Protein AF-A0A5K1ES02-F1 (afdb_monomer_lite)

Sequence (66 aa):
SPDIQPLILHKKTARGMWIILEQMYGQKKRKVLVYQLMNDVYSLRQGALSVADFYAALKSKWEDFD

Foldseek 3Di:
DVVLVVVVVPDPDPVSSVVVCCVVVVVVVLVVQVVVLVVVLVPQDCVVPDPVVSVVVNVVSVVVVD

Secondary structure (DSSP, 8-state):
-TTTHHHHHH-SSHHHHHHHHIIIIIHHHHHHHHHHHHHHHHH---TTS-HHHHHHHHHHHHHTT-

Organism: NCBI:txid210225

pLDDT: mean 82.49, std 8.02, range [59.34, 94.56]

Structure (mmCIF, N/CA/C/O backbone):
data_AF-A0A5K1ES02-F1
#
_entry.id   AF-A0A5K1ES02-F1
#
loop_
_atom_site.group_PDB
_atom_site.id
_atom_site.type_symbol
_atom_site.label_atom_id
_atom_site.label_alt_id
_atom_site.label_comp_id
_atom_site.label_asym_id
_atom_site.label_entity_id
_atom_site.label_seq_id
_atom_site.pdbx_PDB_ins_code
_atom_site.Cartn_x
_atom_site.Cartn_y
_atom_site.Cartn_z
_atom_site.occupancy
_atom_site.B_iso_or_equiv
_atom_site.auth_seq_id
_atom_site.auth_comp_id
_atom_site.auth_asym_id
_atom_site.auth_atom_id
_atom_site.pdbx_PDB_model_num
ATOM 1 N N . SER A 1 1 ? -19.019 -12.800 11.271 1.00 60.59 1 SER A N 1
ATOM 2 C CA . SER A 1 1 ? -17.756 -13.080 11.976 1.00 60.59 1 SER A CA 1
ATOM 3 C C . SER A 1 1 ? -18.063 -13.446 13.419 1.00 60.59 1 SER A C 1
ATOM 5 O O . SER A 1 1 ? -18.641 -12.602 14.105 1.00 60.59 1 SER A O 1
ATOM 7 N N . PRO A 1 2 ? -17.764 -14.678 13.863 1.00 75.19 2 PRO A N 1
ATOM 8 C CA . PRO A 1 2 ? -18.032 -15.149 15.232 1.00 75.19 2 PRO A CA 1
ATOM 9 C C . PRO A 1 2 ? -17.380 -14.269 16.316 1.00 75.19 2 PRO A C 1
ATOM 11 O O . PRO A 1 2 ? -17.925 -14.061 17.391 1.00 75.19 2 PRO A O 1
ATOM 14 N N . ASP A 1 3 ? -16.240 -13.681 15.980 1.00 78.38 3 ASP A N 1
ATOM 15 C CA . ASP A 1 3 ? -15.397 -12.773 16.757 1.00 78.38 3 ASP A CA 1
ATOM 16 C C . ASP A 1 3 ? -15.961 -11.345 16.923 1.00 78.38 3 ASP A C 1
ATOM 18 O O . ASP A 1 3 ? -15.555 -10.630 17.835 1.00 78.38 3 ASP A O 1
ATOM 22 N N . ILE A 1 4 ? -16.932 -10.930 16.097 1.00 76.56 4 ILE A N 1
ATOM 23 C CA . ILE A 1 4 ? -17.534 -9.581 16.150 1.00 76.56 4 ILE A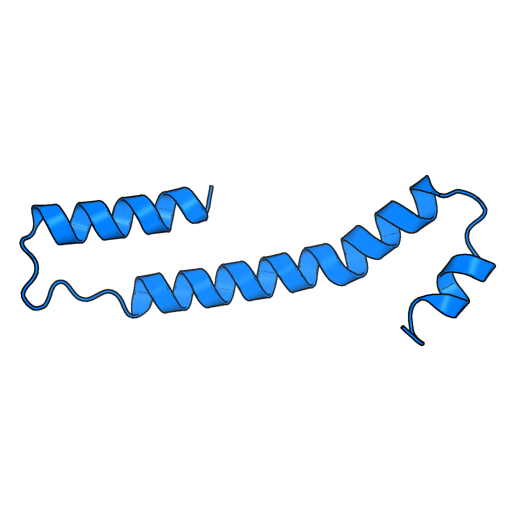 CA 1
ATOM 24 C C . ILE A 1 4 ? -18.829 -9.562 16.978 1.00 76.56 4 ILE A C 1
ATOM 26 O O . ILE A 1 4 ? -19.130 -8.564 17.634 1.00 76.56 4 ILE A O 1
ATOM 30 N N . GLN A 1 5 ? -19.589 -10.661 16.993 1.00 79.31 5 GLN A N 1
ATOM 31 C CA . GLN A 1 5 ? -20.868 -10.769 17.711 1.00 79.31 5 GLN A CA 1
ATOM 32 C C . GLN A 1 5 ? -20.803 -10.383 19.202 1.00 79.31 5 GLN A C 1
ATOM 34 O O . GLN A 1 5 ? -21.618 -9.558 19.624 1.00 79.31 5 GLN A O 1
ATOM 39 N N . PRO A 1 6 ? -19.843 -10.878 20.007 1.00 79.88 6 PRO A N 1
ATOM 40 C CA . PRO A 1 6 ? -19.766 -10.491 21.413 1.00 79.88 6 PRO A CA 1
ATOM 41 C C . PRO A 1 6 ? -19.382 -9.017 21.603 1.00 79.88 6 PRO A C 1
ATOM 43 O O . PRO A 1 6 ? -19.752 -8.418 22.606 1.00 79.88 6 PRO A O 1
ATOM 46 N N . LEU A 1 7 ? -18.686 -8.385 20.655 1.00 77.88 7 LEU A N 1
ATOM 47 C CA . LEU A 1 7 ? -18.276 -6.979 20.765 1.00 77.88 7 LEU A CA 1
ATOM 48 C C . LEU A 1 7 ? -19.455 -6.016 20.571 1.00 77.88 7 LEU A C 1
ATOM 50 O O . LEU A 1 7 ? -19.529 -4.994 21.255 1.00 77.88 7 LEU A O 1
ATOM 54 N N . ILE A 1 8 ? -20.401 -6.378 19.699 1.00 75.19 8 ILE A N 1
ATOM 55 C CA . ILE A 1 8 ? -21.636 -5.614 19.459 1.00 75.19 8 ILE A CA 1
ATOM 56 C C . ILE A 1 8 ? -22.516 -5.597 20.716 1.00 75.19 8 ILE A C 1
ATOM 58 O O . ILE A 1 8 ? -23.083 -4.562 21.050 1.00 75.19 8 ILE A O 1
ATOM 62 N N . LEU A 1 9 ? -22.578 -6.711 21.452 1.00 76.50 9 LEU A N 1
ATOM 63 C CA . LEU A 1 9 ? -23.382 -6.827 22.676 1.00 76.50 9 LEU A CA 1
ATOM 64 C C . LEU A 1 9 ? -22.850 -5.967 23.837 1.00 76.50 9 LEU A C 1
ATOM 66 O O . LEU A 1 9 ? -23.621 -5.551 24.697 1.00 76.50 9 LEU A O 1
ATOM 70 N N . HIS A 1 10 ? -21.546 -5.669 23.861 1.00 72.81 10 HIS A N 1
ATOM 71 C CA . HIS A 1 10 ? -20.903 -4.946 24.966 1.00 72.81 10 HIS A CA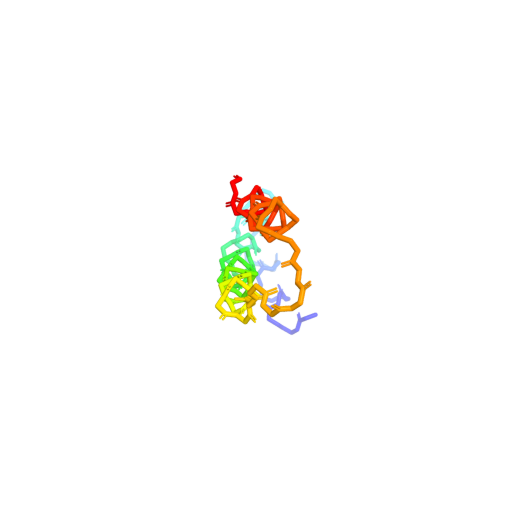 1
ATOM 72 C C . HIS A 1 10 ? -20.668 -3.449 24.697 1.00 72.81 10 HIS A C 1
ATOM 74 O O . HIS A 1 10 ? -20.304 -2.713 25.622 1.00 72.81 10 HIS A O 1
ATOM 80 N N . LYS A 1 11 ? -20.837 -2.957 23.460 1.00 78.06 11 LYS A N 1
ATOM 81 C CA . LYS A 1 11 ? -20.591 -1.545 23.121 1.00 78.06 11 LYS A CA 1
ATOM 82 C C . LYS A 1 11 ? -21.883 -0.759 22.943 1.00 78.06 11 LYS A C 1
ATOM 84 O O . LYS A 1 11 ? -22.691 -1.024 22.070 1.00 78.06 11 LYS A O 1
ATOM 89 N N . LYS A 1 12 ? -22.015 0.293 23.755 1.00 77.19 12 LYS A N 1
ATOM 90 C CA . LYS A 1 12 ? -23.185 1.184 23.790 1.00 77.19 12 LYS A CA 1
ATOM 91 C C . LYS A 1 12 ? -23.227 2.208 22.648 1.00 77.19 12 LYS A C 1
ATOM 93 O O . LYS A 1 12 ? -24.242 2.869 22.476 1.00 77.19 12 LYS A O 1
ATOM 98 N N . THR A 1 13 ? -22.133 2.386 21.898 1.00 85.88 13 THR A N 1
ATOM 99 C CA . THR A 1 13 ? -22.045 3.388 20.823 1.00 85.88 13 THR A CA 1
ATOM 100 C C . THR A 1 13 ? -21.358 2.837 19.577 1.00 85.88 13 THR A C 1
ATOM 102 O O . THR A 1 13 ? -20.354 2.125 19.661 1.00 85.88 13 THR A O 1
ATOM 105 N N . ALA A 1 14 ? -21.857 3.238 18.404 1.00 85.06 14 ALA A N 1
ATOM 106 C CA . ALA A 1 14 ? -21.278 2.876 17.110 1.00 85.06 14 ALA A CA 1
ATOM 107 C C . ALA A 1 14 ? -19.813 3.332 16.975 1.00 85.06 14 ALA A C 1
ATOM 109 O O . ALA A 1 14 ? -18.979 2.598 16.454 1.00 85.06 14 ALA A O 1
ATOM 110 N N . ARG A 1 15 ? -19.464 4.503 17.532 1.00 84.06 15 ARG A N 1
ATOM 111 C CA . ARG A 1 15 ? -18.080 5.007 17.551 1.00 84.06 15 ARG A CA 1
ATOM 112 C C . ARG A 1 15 ? -17.140 4.103 18.353 1.00 84.06 15 ARG A C 1
ATOM 114 O O . ARG A 1 15 ? -16.023 3.848 17.917 1.00 84.06 15 ARG A O 1
ATOM 121 N N . GLY A 1 16 ? -17.588 3.590 19.501 1.00 85.19 16 GLY A N 1
ATOM 122 C CA . GLY A 1 16 ? -16.807 2.637 20.292 1.00 85.19 16 GLY A CA 1
ATOM 123 C C . GLY A 1 16 ? -16.601 1.303 19.570 1.00 85.19 16 GLY A C 1
ATOM 124 O O . GLY A 1 16 ? -15.545 0.691 19.710 1.00 85.19 16 GLY A O 1
ATOM 125 N N . MET A 1 17 ? -17.583 0.883 18.768 1.00 87.88 17 MET A N 1
ATOM 126 C CA . MET A 1 17 ? -17.470 -0.300 17.914 1.00 87.88 17 MET A CA 1
ATOM 127 C C . MET A 1 17 ? -16.474 -0.082 16.765 1.00 87.88 17 MET A C 1
ATOM 129 O O . MET A 1 17 ? -15.620 -0.933 16.531 1.00 87.88 17 MET A O 1
ATOM 133 N N . TRP A 1 18 ? -16.523 1.077 16.098 1.00 85.44 18 TRP A N 1
ATOM 134 C CA . TRP A 1 18 ? -15.590 1.440 15.025 1.00 85.44 18 TRP A CA 1
ATOM 135 C C . TRP A 1 18 ? -14.125 1.390 15.475 1.00 85.44 18 TRP A C 1
ATOM 137 O O . TRP A 1 18 ? -13.309 0.751 14.818 1.00 85.44 18 TRP A O 1
ATOM 147 N N . ILE A 1 19 ? -13.803 1.977 16.633 1.00 86.31 19 ILE A N 1
ATOM 148 C CA . ILE A 1 19 ? -12.429 2.012 17.168 1.00 86.31 19 ILE A CA 1
ATOM 149 C C . ILE A 1 19 ? -11.880 0.597 17.419 1.00 86.31 19 ILE A C 1
ATOM 151 O O .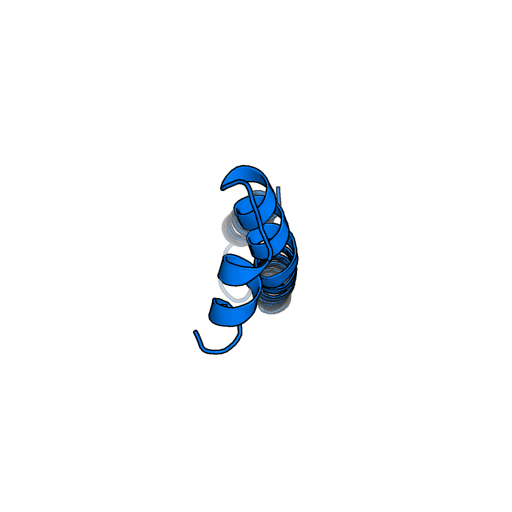 ILE A 1 19 ? -10.717 0.321 17.133 1.00 86.31 19 ILE A O 1
ATOM 155 N N . ILE A 1 20 ? -12.708 -0.322 17.928 1.00 85.12 20 ILE A N 1
ATOM 156 C CA . ILE A 1 20 ? -12.285 -1.713 18.156 1.00 85.12 20 ILE A CA 1
ATOM 157 C C . ILE A 1 20 ? -12.045 -2.436 16.836 1.00 85.12 20 ILE A C 1
ATOM 159 O O . ILE A 1 20 ? -11.040 -3.130 16.695 1.00 85.12 20 ILE A O 1
ATOM 163 N N . LEU A 1 21 ? -12.938 -2.264 15.860 1.00 84.44 21 LEU A N 1
ATOM 164 C CA . LEU A 1 21 ? -12.763 -2.856 14.535 1.00 84.44 21 LEU A CA 1
ATOM 165 C C . LEU A 1 21 ? -11.492 -2.321 13.857 1.00 84.44 21 LEU A C 1
ATOM 167 O O . LEU A 1 21 ? -10.727 -3.092 13.276 1.00 84.44 21 LEU A O 1
ATOM 171 N N . GLU A 1 22 ? -11.219 -1.025 13.987 1.00 83.75 22 GLU A N 1
ATOM 172 C CA . GLU A 1 22 ? -9.995 -0.395 13.497 1.00 83.75 22 GLU A CA 1
ATOM 173 C C . GLU A 1 22 ? -8.739 -0.941 14.196 1.00 83.75 22 GLU A C 1
ATOM 175 O O . GLU A 1 22 ? -7.751 -1.250 13.530 1.00 83.75 22 GLU A O 1
ATOM 180 N N . GLN A 1 23 ? -8.762 -1.155 15.513 1.00 82.62 23 GLN A N 1
ATOM 181 C CA . GLN A 1 23 ? -7.638 -1.779 16.221 1.00 82.62 23 GLN A CA 1
ATOM 182 C C . GLN A 1 23 ? -7.431 -3.245 15.823 1.00 82.62 23 GLN A C 1
ATOM 184 O O . GLN A 1 23 ? -6.303 -3.659 15.551 1.00 82.62 23 GLN A O 1
ATOM 189 N N . MET A 1 24 ? -8.506 -4.032 15.764 1.00 81.69 24 MET A N 1
ATOM 190 C CA . MET A 1 24 ? -8.440 -5.469 15.486 1.00 81.69 24 MET A CA 1
ATOM 191 C C . MET A 1 24 ? -8.012 -5.765 14.050 1.00 81.69 24 MET A C 1
ATOM 193 O O . MET A 1 24 ? -7.184 -6.650 13.814 1.00 81.69 24 MET A O 1
ATOM 197 N N . TYR A 1 25 ? -8.570 -5.030 13.088 1.00 79.31 25 TYR A N 1
ATOM 198 C CA . TYR A 1 25 ? -8.382 -5.312 11.668 1.00 79.31 25 TYR A CA 1
ATOM 199 C C . TYR A 1 25 ? -7.504 -4.279 10.962 1.00 79.31 25 TYR A C 1
ATOM 201 O O . TYR A 1 25 ? -6.802 -4.643 10.023 1.00 79.31 25 TYR A O 1
ATOM 209 N N . GLY A 1 26 ? -7.468 -3.022 11.406 1.00 73.56 26 GLY A N 1
ATOM 210 C CA . GLY A 1 26 ? -6.659 -1.968 10.781 1.00 73.56 26 GLY A CA 1
ATOM 211 C C . GLY A 1 26 ? -5.155 -2.161 10.983 1.00 73.56 26 GLY A C 1
ATOM 212 O O . GLY A 1 26 ? -4.383 -1.927 10.056 1.00 73.56 26 GLY A O 1
ATOM 213 N N . GLN A 1 27 ? -4.728 -2.666 12.145 1.00 70.62 27 GLN A N 1
ATOM 214 C CA . GLN A 1 27 ? -3.318 -2.996 12.402 1.00 70.62 27 GLN A CA 1
ATOM 215 C C . GLN A 1 27 ? -2.859 -4.235 11.627 1.00 70.62 27 GLN A C 1
ATOM 217 O O . GLN A 1 27 ? -1.781 -4.233 11.039 1.00 70.62 27 GLN A O 1
ATOM 222 N N . LYS A 1 28 ? -3.684 -5.291 11.577 1.00 68.56 28 LYS A N 1
ATOM 223 C CA . LYS A 1 28 ? -3.371 -6.502 10.799 1.00 68.56 28 LYS A CA 1
ATOM 224 C C . LYS A 1 28 ? -3.317 -6.209 9.302 1.00 68.56 28 LYS A C 1
ATOM 226 O O . LYS A 1 28 ? -2.364 -6.626 8.654 1.00 68.56 28 LYS A O 1
ATOM 231 N N . LYS A 1 29 ? -4.284 -5.453 8.769 1.00 68.06 29 LYS A N 1
ATOM 232 C CA . LYS A 1 29 ? -4.284 -5.035 7.360 1.00 68.06 29 LYS A CA 1
ATOM 233 C C . LYS A 1 29 ? -3.059 -4.190 7.025 1.00 68.06 29 LYS A C 1
ATOM 235 O O . LYS A 1 29 ? -2.393 -4.508 6.050 1.00 68.06 29 LYS A O 1
ATOM 240 N N . ARG A 1 30 ? -2.703 -3.202 7.860 1.00 71.94 30 ARG A N 1
ATOM 241 C CA . ARG A 1 30 ? -1.476 -2.409 7.667 1.00 71.94 30 ARG A CA 1
ATOM 242 C C . ARG A 1 30 ? -0.214 -3.266 7.694 1.00 71.94 30 ARG A C 1
ATOM 244 O O . ARG A 1 30 ? 0.599 -3.144 6.794 1.00 71.94 30 ARG A O 1
ATOM 251 N N . LYS A 1 31 ? -0.061 -4.166 8.670 1.00 71.44 31 LYS A N 1
ATOM 252 C CA . LYS A 1 31 ? 1.114 -5.053 8.744 1.00 71.44 31 LYS A CA 1
ATOM 253 C C . LYS A 1 31 ? 1.239 -5.978 7.531 1.00 71.44 31 LYS A C 1
ATOM 255 O O . LYS A 1 31 ? 2.343 -6.161 7.036 1.00 71.44 31 LYS A O 1
ATOM 260 N N . VAL A 1 32 ? 0.129 -6.546 7.052 1.00 78.19 32 VAL A N 1
ATOM 261 C CA . VAL A 1 32 ? 0.123 -7.403 5.853 1.00 78.19 32 VAL A CA 1
ATOM 262 C C . VAL A 1 32 ? 0.441 -6.593 4.596 1.00 78.19 32 VAL A C 1
ATOM 264 O O . VAL A 1 32 ? 1.287 -7.025 3.822 1.00 78.19 32 VAL A O 1
ATOM 267 N N . LEU A 1 33 ? -0.165 -5.412 4.430 1.00 78.62 33 LEU A N 1
ATOM 268 C CA . LEU A 1 33 ? 0.115 -4.505 3.311 1.00 78.62 33 LEU A CA 1
ATOM 269 C C . LEU A 1 33 ? 1.585 -4.082 3.283 1.00 78.62 33 LEU A C 1
ATOM 271 O O . LEU A 1 33 ? 2.237 -4.233 2.260 1.00 78.62 33 LEU A O 1
ATOM 275 N N . VAL A 1 34 ? 2.135 -3.650 4.419 1.00 80.69 34 VAL A N 1
ATOM 276 C CA . VAL A 1 34 ? 3.553 -3.271 4.547 1.00 80.69 34 VAL A CA 1
ATOM 277 C C . VAL A 1 34 ? 4.476 -4.441 4.212 1.00 80.69 34 VAL A C 1
ATOM 279 O O . VAL A 1 34 ? 5.474 -4.256 3.523 1.00 80.69 34 VAL A O 1
ATOM 282 N N . TYR A 1 35 ? 4.149 -5.654 4.666 1.00 81.62 35 TYR A N 1
ATOM 283 C CA . TYR A 1 35 ? 4.946 -6.842 4.361 1.00 81.62 35 TYR A CA 1
ATOM 284 C C . TYR A 1 35 ? 4.904 -7.204 2.870 1.00 81.62 35 TYR A C 1
ATOM 286 O O . TYR A 1 35 ? 5.942 -7.503 2.284 1.00 81.62 35 TYR A O 1
ATOM 294 N N . GLN A 1 36 ? 3.724 -7.152 2.248 1.00 83.69 36 GLN A N 1
ATOM 295 C CA . GLN A 1 36 ? 3.565 -7.379 0.809 1.00 83.69 36 GLN A CA 1
ATOM 296 C C . GLN A 1 36 ? 4.331 -6.335 -0.002 1.00 83.69 36 GLN A C 1
ATOM 298 O O . GLN A 1 36 ? 5.095 -6.697 -0.889 1.00 83.69 36 GLN A O 1
ATOM 303 N N . LEU A 1 37 ? 4.200 -5.061 0.359 1.00 83.88 37 LEU A N 1
ATOM 304 C CA . LEU A 1 37 ? 4.860 -3.958 -0.327 1.00 83.88 37 LEU A CA 1
ATOM 305 C C . LEU A 1 37 ? 6.388 -4.017 -0.158 1.00 83.88 37 LEU A C 1
ATOM 307 O O . LEU A 1 37 ? 7.125 -3.775 -1.110 1.00 83.88 37 LEU A O 1
ATOM 311 N N . MET A 1 38 ? 6.888 -4.434 1.013 1.00 85.38 38 MET A N 1
ATOM 312 C CA . MET A 1 38 ? 8.316 -4.712 1.194 1.00 85.38 38 MET A CA 1
ATOM 313 C C . MET A 1 38 ? 8.785 -5.880 0.333 1.00 85.38 38 MET A C 1
ATOM 315 O O . MET A 1 38 ? 9.825 -5.764 -0.309 1.00 85.38 38 MET A O 1
ATOM 319 N N . ASN A 1 39 ? 8.036 -6.984 0.281 1.00 86.69 39 ASN A N 1
ATOM 320 C 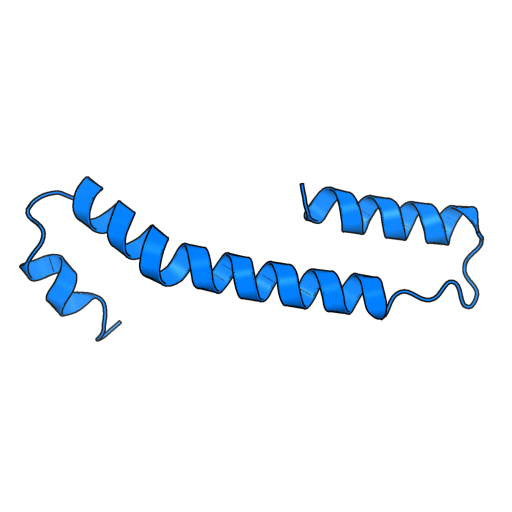CA . ASN A 1 39 ? 8.365 -8.099 -0.609 1.00 86.69 39 ASN A CA 1
ATOM 321 C C . ASN A 1 39 ? 8.417 -7.655 -2.075 1.00 86.69 39 ASN A C 1
ATOM 323 O O . ASN A 1 39 ? 9.365 -8.011 -2.773 1.00 86.69 39 ASN A O 1
ATOM 327 N N . ASP A 1 40 ? 7.459 -6.842 -2.522 1.00 86.44 40 ASP A N 1
ATOM 328 C CA . ASP A 1 40 ? 7.441 -6.278 -3.872 1.00 86.44 40 ASP A CA 1
ATOM 329 C C . ASP A 1 40 ? 8.707 -5.455 -4.146 1.00 86.44 40 ASP A C 1
ATOM 331 O O . ASP A 1 40 ? 9.387 -5.692 -5.146 1.00 86.44 40 ASP A O 1
ATOM 335 N N . VAL A 1 41 ? 9.083 -4.550 -3.235 1.00 85.75 41 VAL A N 1
ATOM 336 C CA . VAL A 1 41 ? 10.309 -3.741 -3.355 1.00 85.75 41 VAL A CA 1
ATOM 337 C C . VAL A 1 41 ? 11.567 -4.616 -3.362 1.00 85.75 41 VAL A C 1
ATOM 339 O O . VAL A 1 41 ? 12.442 -4.420 -4.203 1.00 85.75 41 VAL A O 1
ATOM 342 N N . TYR A 1 42 ? 11.662 -5.616 -2.480 1.00 85.75 42 TYR A N 1
ATOM 343 C CA . TYR A 1 42 ? 12.808 -6.535 -2.432 1.00 85.75 42 TYR A CA 1
ATOM 344 C C . TYR A 1 42 ? 12.913 -7.433 -3.669 1.00 85.75 42 TYR A C 1
ATOM 346 O O . TYR A 1 42 ? 14.021 -7.817 -4.061 1.00 85.75 42 TYR A O 1
ATOM 354 N N . SER A 1 43 ? 11.776 -7.774 -4.273 1.00 87.38 43 SER A N 1
ATOM 355 C CA . SER A 1 43 ? 11.705 -8.558 -5.505 1.00 87.38 43 SER A CA 1
ATOM 356 C C . SER A 1 43 ? 12.042 -7.738 -6.752 1.00 87.38 43 SER A C 1
ATOM 358 O O . SER A 1 43 ? 12.399 -8.319 -7.779 1.00 87.38 43 SER A O 1
ATOM 360 N N . LEU A 1 44 ? 11.982 -6.403 -6.666 1.00 88.56 44 LEU A N 1
ATOM 361 C CA . LEU A 1 44 ? 12.302 -5.516 -7.774 1.00 88.56 44 LEU A CA 1
ATOM 362 C C . LEU A 1 44 ? 13.786 -5.668 -8.144 1.00 88.56 44 LEU A C 1
ATOM 364 O O . LEU A 1 44 ? 14.702 -5.456 -7.343 1.00 88.56 44 LEU A O 1
ATOM 368 N N . ARG A 1 45 ? 14.036 -6.047 -9.394 1.00 91.31 45 ARG A N 1
ATOM 369 C CA . ARG A 1 45 ? 15.372 -6.149 -9.983 1.00 91.31 45 ARG A CA 1
ATOM 370 C C . ARG A 1 45 ? 15.391 -5.306 -11.243 1.00 91.31 45 ARG A C 1
ATOM 372 O O . ARG A 1 45 ? 14.440 -5.353 -12.015 1.00 91.31 45 ARG A O 1
ATOM 379 N N . GLN A 1 46 ? 16.484 -4.582 -11.471 1.00 88.62 46 GLN A N 1
ATOM 380 C CA . GLN A 1 46 ? 16.648 -3.813 -12.703 1.00 88.62 46 GLN A CA 1
ATOM 381 C C . GLN A 1 46 ? 16.535 -4.724 -13.934 1.00 88.62 46 GLN A C 1
ATOM 383 O O . GLN A 1 46 ? 15.782 -4.420 -14.850 1.00 88.62 46 GLN A O 1
ATOM 388 N N . GLY A 1 47 ? 17.198 -5.886 -13.928 1.00 91.75 47 GLY A N 1
ATOM 389 C CA . GLY A 1 47 ? 17.061 -6.881 -14.994 1.00 91.75 47 GLY A CA 1
ATOM 390 C C . GLY A 1 47 ? 17.325 -6.278 -16.377 1.00 91.75 47 GLY A C 1
ATOM 391 O O . GLY A 1 47 ? 18.399 -5.737 -16.619 1.00 91.75 47 GLY A O 1
ATOM 392 N N . ALA A 1 48 ? 16.329 -6.372 -17.260 1.00 91.56 48 ALA A N 1
ATOM 393 C CA . ALA A 1 48 ? 16.356 -5.796 -18.606 1.00 91.56 48 ALA A CA 1
ATOM 394 C C . ALA A 1 48 ? 15.758 -4.375 -18.694 1.00 91.56 48 ALA A C 1
ATOM 396 O O . ALA A 1 48 ? 15.724 -3.803 -19.783 1.00 91.56 48 ALA A O 1
ATOM 397 N N . LEU A 1 49 ? 15.262 -3.809 -17.586 1.00 91.75 49 LEU A N 1
ATOM 398 C CA . LEU A 1 49 ? 14.731 -2.446 -17.552 1.00 91.75 49 LEU A CA 1
ATOM 399 C C . LEU A 1 49 ? 15.860 -1.429 -17.730 1.00 91.75 49 LEU A C 1
ATOM 401 O O . LEU A 1 49 ? 16.983 -1.616 -17.24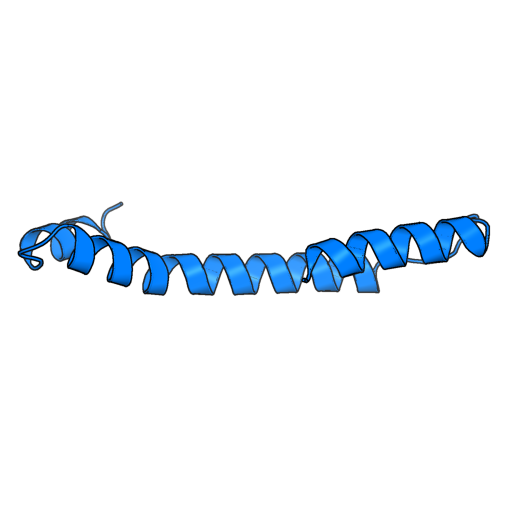4 1.00 91.75 49 LEU A O 1
ATOM 405 N N . SER A 1 50 ? 15.535 -0.307 -18.372 1.00 94.56 50 SER A N 1
ATOM 406 C CA . SER A 1 50 ? 16.418 0.851 -18.336 1.00 94.56 50 SER A CA 1
ATOM 407 C C . SER A 1 50 ? 16.552 1.359 -16.895 1.00 94.56 50 SER A C 1
ATOM 409 O O . SER A 1 50 ? 15.679 1.145 -16.049 1.00 94.56 50 SER A O 1
ATOM 411 N N . VAL A 1 51 ? 17.652 2.055 -16.600 1.00 91.81 51 VAL A N 1
ATOM 412 C CA . VAL A 1 51 ? 17.873 2.647 -15.270 1.00 91.81 51 VAL A CA 1
ATOM 413 C C . VAL A 1 51 ? 16.729 3.600 -14.904 1.00 91.81 51 VAL A C 1
ATOM 415 O O . VAL A 1 51 ? 16.264 3.588 -13.767 1.00 91.81 51 VAL A O 1
ATOM 418 N N . ALA A 1 52 ? 16.239 4.384 -15.870 1.00 94.56 52 ALA A N 1
ATOM 419 C CA . ALA A 1 52 ? 15.133 5.311 -15.658 1.00 94.56 52 ALA A CA 1
ATOM 420 C C . ALA A 1 52 ? 13.837 4.576 -15.284 1.00 94.56 52 ALA A C 1
ATOM 422 O O . ALA A 1 52 ? 13.198 4.933 -14.295 1.00 94.56 52 ALA A O 1
ATOM 423 N N . ASP A 1 53 ? 13.494 3.512 -16.013 1.00 92.94 53 ASP A N 1
ATOM 424 C CA . ASP A 1 53 ? 12.269 2.741 -15.768 1.00 92.94 53 ASP A CA 1
ATOM 425 C C . ASP A 1 53 ? 12.320 1.996 -14.431 1.00 92.94 53 ASP A C 1
ATOM 427 O O . ASP A 1 53 ? 11.325 1.935 -13.709 1.00 92.94 53 ASP A O 1
ATOM 431 N N . PHE A 1 54 ? 13.492 1.474 -14.055 1.00 94.00 54 PHE A N 1
ATOM 432 C CA . PHE A 1 54 ? 13.683 0.828 -12.758 1.00 94.00 54 PHE A CA 1
ATOM 433 C C . PHE A 1 54 ? 13.433 1.796 -11.595 1.00 94.00 54 PHE A C 1
ATOM 435 O O . PHE A 1 54 ? 12.673 1.478 -10.680 1.00 94.00 54 PHE A O 1
ATOM 442 N N . TYR A 1 55 ? 14.030 2.991 -11.631 1.00 93.62 55 TYR A N 1
ATOM 443 C CA . TYR A 1 55 ? 13.833 3.979 -10.568 1.00 93.62 55 TYR A CA 1
ATOM 444 C C . TYR A 1 55 ? 12.432 4.603 -10.587 1.00 93.62 55 TYR A C 1
ATOM 446 O O . TYR A 1 55 ? 11.914 4.937 -9.522 1.00 93.62 55 TYR A O 1
ATOM 454 N N . ALA A 1 56 ? 11.779 4.705 -11.748 1.00 93.75 56 ALA A N 1
ATOM 455 C CA . ALA A 1 56 ? 10.372 5.095 -11.830 1.00 93.75 56 ALA A CA 1
ATOM 456 C C . ALA A 1 56 ? 9.458 4.060 -11.148 1.00 93.75 56 ALA A C 1
ATOM 458 O O . ALA A 1 56 ? 8.608 4.431 -10.336 1.00 93.75 56 ALA A O 1
ATOM 459 N N . ALA A 1 57 ? 9.676 2.766 -11.406 1.00 90.62 57 ALA A N 1
ATOM 460 C CA . ALA A 1 57 ? 8.943 1.683 -10.750 1.00 90.62 57 ALA A CA 1
ATOM 461 C C . ALA A 1 57 ? 9.201 1.648 -9.234 1.00 90.62 57 ALA A C 1
ATOM 463 O O . ALA A 1 57 ? 8.269 1.466 -8.449 1.00 90.62 57 ALA A O 1
ATOM 464 N N . LEU A 1 58 ? 10.448 1.883 -8.814 1.00 90.50 58 LEU A N 1
ATOM 465 C CA . LEU A 1 58 ? 10.807 1.966 -7.400 1.00 90.50 58 LEU A CA 1
ATOM 466 C C . LEU A 1 58 ? 10.126 3.154 -6.704 1.00 90.50 58 LEU A C 1
ATOM 468 O O . LEU A 1 58 ? 9.586 2.986 -5.614 1.00 90.50 58 LEU A O 1
ATOM 472 N N . LYS A 1 59 ? 10.101 4.333 -7.340 1.00 89.31 59 LYS A N 1
ATOM 473 C CA . LYS A 1 59 ? 9.413 5.524 -6.816 1.00 89.31 59 LYS A CA 1
ATOM 474 C C . LYS A 1 59 ? 7.916 5.281 -6.655 1.00 89.31 59 LYS A C 1
ATOM 476 O O . LYS A 1 59 ? 7.378 5.588 -5.602 1.00 89.31 59 LYS A O 1
ATOM 481 N N . SER A 1 60 ? 7.268 4.681 -7.654 1.00 89.69 60 SER A N 1
ATOM 482 C CA . SER A 1 60 ? 5.839 4.356 -7.582 1.00 89.69 60 SER A CA 1
ATOM 483 C C . SER A 1 60 ? 5.525 3.415 -6.414 1.00 89.69 60 SER A C 1
ATOM 485 O O . SER A 1 60 ? 4.578 3.665 -5.679 1.00 89.69 60 SER A O 1
ATOM 487 N N . LYS A 1 61 ? 6.348 2.383 -6.184 1.00 85.31 61 LYS A N 1
ATOM 488 C CA . LYS A 1 61 ? 6.190 1.486 -5.024 1.00 85.31 61 LYS A CA 1
ATOM 489 C C . LYS A 1 61 ? 6.454 2.178 -3.687 1.00 85.31 61 LYS A C 1
ATOM 491 O O . LYS A 1 61 ? 5.908 1.753 -2.676 1.00 85.31 61 LYS A O 1
ATOM 496 N N . TRP A 1 62 ? 7.298 3.208 -3.672 1.00 80.56 62 TRP A N 1
ATOM 497 C CA . TRP A 1 62 ? 7.560 4.024 -2.487 1.00 80.56 62 TRP A CA 1
ATOM 498 C C . TRP A 1 62 ? 6.417 4.999 -2.179 1.00 80.56 62 TRP A C 1
ATOM 500 O O . TRP A 1 62 ? 6.126 5.235 -1.016 1.00 80.56 62 TRP A O 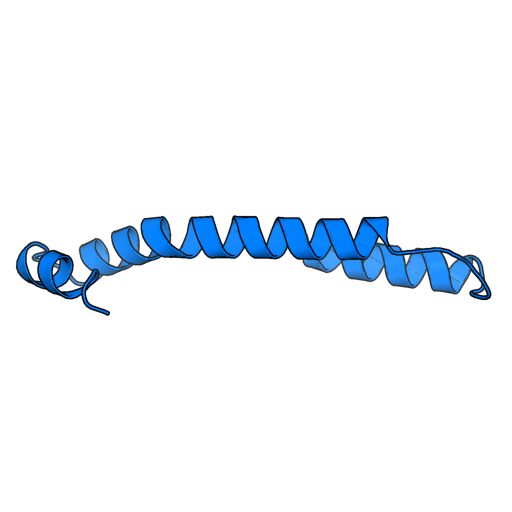1
ATOM 510 N N . GLU A 1 63 ? 5.736 5.532 -3.193 1.00 83.19 63 GLU A N 1
ATOM 511 C CA . GLU A 1 63 ? 4.540 6.369 -3.005 1.00 83.19 63 GLU A CA 1
ATOM 512 C C . GLU A 1 63 ? 3.354 5.566 -2.446 1.00 83.19 63 GLU A C 1
ATOM 514 O O . GLU A 1 63 ? 2.563 6.113 -1.692 1.00 83.19 63 GLU A O 1
ATOM 519 N N . ASP A 1 64 ? 3.273 4.257 -2.710 1.00 77.25 64 ASP A N 1
ATOM 520 C CA . ASP A 1 64 ? 2.281 3.368 -2.080 1.00 77.25 64 ASP A CA 1
ATOM 521 C C . ASP A 1 64 ? 2.520 3.151 -0.560 1.00 77.25 64 ASP A C 1
ATOM 523 O O . ASP A 1 64 ? 1.653 2.600 0.128 1.00 77.25 64 ASP A O 1
ATOM 527 N N . PHE A 1 65 ? 3.698 3.527 -0.033 1.00 67.56 65 PHE A N 1
ATOM 528 C CA . PHE A 1 65 ? 4.034 3.451 1.399 1.00 67.56 65 PHE A CA 1
ATOM 529 C C . PHE A 1 65 ? 3.625 4.698 2.202 1.00 67.56 65 PHE A C 1
ATOM 531 O O . PHE A 1 65 ? 3.483 4.568 3.424 1.00 67.56 65 PHE A O 1
ATOM 538 N N . ASP A 1 66 ? 3.509 5.862 1.554 1.00 59.34 66 ASP A N 1
ATOM 539 C CA . ASP A 1 66 ? 3.272 7.179 2.178 1.00 59.34 66 ASP A CA 1
ATOM 540 C C . ASP A 1 66 ? 1.765 7.484 2.307 1.00 59.34 66 ASP A C 1
ATOM 542 O O . ASP A 1 66 ? 1.327 7.890 3.410 1.00 59.34 66 ASP A O 1
#

Radius of gyration: 19.16 Å; chains: 1; bounding box: 41×22×44 Å